Protein AF-A0A174HDQ5-F1 (afdb_monomer_lite)

Structure (mmCIF, N/CA/C/O backbone):
data_AF-A0A174HDQ5-F1
#
_entry.id   AF-A0A174HDQ5-F1
#
loop_
_atom_site.group_PDB
_atom_site.id
_atom_site.type_symbol
_atom_site.label_atom_id
_atom_site.label_alt_id
_atom_site.label_comp_id
_atom_site.label_asym_id
_atom_site.label_entity_id
_atom_site.label_seq_id
_atom_site.pdbx_PDB_ins_code
_atom_site.Cartn_x
_atom_site.Cartn_y
_atom_site.Cartn_z
_atom_site.occupancy
_atom_site.B_iso_or_equiv
_atom_site.auth_seq_id
_atom_site.auth_comp_id
_atom_site.auth_asym_id
_atom_site.auth_atom_id
_atom_site.pdbx_PDB_model_num
ATOM 1 N N . MET A 1 1 ? -9.515 -14.145 -7.973 1.00 45.88 1 MET A N 1
ATOM 2 C CA . MET A 1 1 ? -8.048 -14.203 -7.804 1.00 45.88 1 MET A CA 1
ATOM 3 C C . MET A 1 1 ? -7.759 -13.821 -6.368 1.00 45.88 1 MET A C 1
ATOM 5 O O . MET A 1 1 ? -7.919 -12.653 -6.041 1.00 45.88 1 MET A O 1
ATOM 9 N N . ASP A 1 2 ? -7.389 -14.783 -5.527 1.00 52.47 2 ASP A N 1
ATOM 10 C CA . ASP A 1 2 ? -6.938 -14.489 -4.166 1.00 52.47 2 ASP A CA 1
ATOM 11 C C . ASP A 1 2 ? -5.462 -14.116 -4.219 1.00 52.47 2 ASP A C 1
ATOM 13 O O . ASP A 1 2 ? -4.580 -14.969 -4.315 1.00 52.47 2 ASP A O 1
ATOM 17 N N . PHE A 1 3 ? -5.185 -12.816 -4.225 1.00 63.34 3 PHE A N 1
ATOM 18 C CA . PHE A 1 3 ? -3.820 -12.347 -4.072 1.00 63.34 3 PHE A CA 1
ATOM 19 C C . PHE A 1 3 ? -3.416 -12.489 -2.602 1.00 63.34 3 PHE A C 1
ATOM 21 O O . PHE A 1 3 ? -3.828 -11.695 -1.756 1.00 63.34 3 PHE A O 1
ATOM 28 N N . GLN A 1 4 ? -2.611 -13.502 -2.278 1.00 78.19 4 GLN A N 1
ATOM 29 C CA . GLN A 1 4 ? -2.012 -13.613 -0.948 1.00 78.19 4 GLN A CA 1
ATOM 30 C C . GLN A 1 4 ? -0.838 -12.638 -0.820 1.00 78.19 4 GLN A C 1
ATOM 32 O O . GLN A 1 4 ? 0.319 -13.005 -1.012 1.00 78.19 4 GLN A O 1
ATOM 37 N N . PHE A 1 5 ? -1.144 -11.379 -0.508 1.00 84.88 5 PHE A N 1
ATOM 38 C CA . PHE A 1 5 ? -0.127 -10.381 -0.191 1.00 84.88 5 PHE A CA 1
ATOM 39 C C . PHE A 1 5 ? 0.294 -10.462 1.272 1.00 84.88 5 PHE A C 1
ATOM 41 O O . PHE A 1 5 ? -0.518 -10.608 2.189 1.00 84.88 5 PHE A O 1
ATOM 48 N N . THR A 1 6 ? 1.588 -10.295 1.508 1.00 87.81 6 THR A N 1
ATOM 49 C CA . THR A 1 6 ? 2.127 -10.116 2.851 1.00 87.81 6 THR A CA 1
ATOM 50 C C . THR A 1 6 ? 1.678 -8.775 3.434 1.00 87.81 6 THR A C 1
ATOM 52 O O . THR A 1 6 ? 1.388 -7.808 2.727 1.00 87.81 6 THR A O 1
ATOM 55 N N . ARG A 1 7 ? 1.703 -8.655 4.766 1.00 85.62 7 ARG A N 1
ATOM 56 C C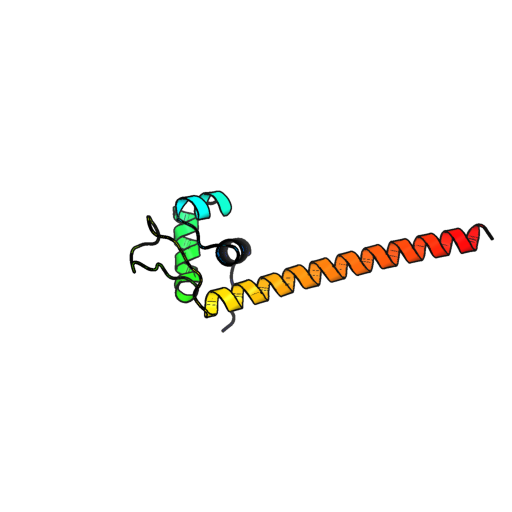A . ARG A 1 7 ? 1.381 -7.392 5.452 1.00 85.62 7 ARG A CA 1
ATOM 57 C C . ARG A 1 7 ? 2.231 -6.210 4.961 1.00 85.62 7 ARG A C 1
ATOM 59 O O . ARG A 1 7 ? 1.728 -5.092 4.890 1.00 85.62 7 ARG A O 1
ATOM 66 N N . ARG A 1 8 ? 3.501 -6.453 4.614 1.00 86.75 8 ARG A N 1
ATOM 67 C CA . ARG A 1 8 ? 4.418 -5.422 4.097 1.00 86.75 8 ARG A CA 1
ATOM 68 C C . ARG A 1 8 ? 4.040 -4.974 2.684 1.00 86.75 8 ARG A C 1
ATOM 70 O O . ARG A 1 8 ? 4.091 -3.781 2.404 1.00 86.75 8 ARG A O 1
ATOM 77 N N . GLU A 1 9 ? 3.633 -5.903 1.823 1.00 89.88 9 GLU A N 1
ATOM 78 C CA . GLU A 1 9 ? 3.123 -5.621 0.471 1.00 89.88 9 GLU A CA 1
ATOM 79 C C . GLU A 1 9 ? 1.841 -4.786 0.539 1.00 89.88 9 GLU A C 1
ATOM 81 O O . GLU A 1 9 ? 1.766 -3.727 -0.079 1.00 89.88 9 GLU A O 1
ATOM 86 N N . LEU A 1 10 ? 0.901 -5.158 1.409 1.00 90.00 10 LEU A N 1
ATOM 87 C CA . LEU A 1 10 ? -0.308 -4.371 1.662 1.00 90.00 10 LEU A CA 1
ATOM 88 C C . LEU A 1 10 ? 0.009 -2.960 2.189 1.00 90.00 10 LEU A C 1
ATOM 90 O O . LEU A 1 10 ? -0.552 -1.976 1.713 1.00 90.00 10 LEU A O 1
ATOM 94 N N . ASP A 1 11 ? 0.951 -2.823 3.127 1.00 89.56 11 ASP A N 1
ATOM 95 C CA . ASP A 1 11 ? 1.397 -1.508 3.610 1.00 89.56 11 ASP A CA 1
ATOM 96 C C . ASP A 1 11 ? 2.054 -0.664 2.506 1.00 89.56 11 ASP A C 1
ATOM 98 O O . ASP A 1 11 ? 1.932 0.565 2.507 1.00 89.56 11 ASP A O 1
ATOM 102 N N . CYS A 1 12 ? 2.755 -1.305 1.570 1.00 90.81 12 CYS A N 1
ATOM 103 C CA . CYS A 1 12 ? 3.334 -0.657 0.398 1.00 90.81 12 CYS A CA 1
ATOM 104 C C . CYS A 1 12 ? 2.235 -0.118 -0.530 1.00 90.81 12 CYS A C 1
ATOM 106 O O . CYS A 1 12 ? 2.253 1.066 -0.874 1.00 90.81 12 CYS A O 1
ATOM 108 N N . LEU A 1 13 ? 1.223 -0.937 -0.837 1.00 91.50 13 LEU A N 1
ATOM 109 C CA . LEU A 1 13 ? 0.057 -0.532 -1.629 1.00 91.50 13 LEU A CA 1
ATOM 110 C C . LEU A 1 13 ? -0.681 0.647 -0.985 1.00 91.50 13 LEU A C 1
ATOM 112 O O . LEU A 1 13 ? -0.970 1.637 -1.652 1.00 91.50 13 LEU A O 1
ATOM 116 N N . LEU A 1 14 ? -0.902 0.614 0.332 1.00 91.31 14 LEU A N 1
ATOM 117 C CA . LEU A 1 14 ? -1.540 1.720 1.057 1.00 91.31 14 LEU A CA 1
ATOM 118 C C . LEU A 1 14 ? -0.738 3.031 0.974 1.00 91.31 14 LEU A C 1
ATOM 120 O O . LEU A 1 14 ? -1.319 4.119 0.915 1.00 91.31 14 LEU A O 1
ATOM 124 N N . LYS A 1 15 ? 0.598 2.957 0.953 1.00 91.25 15 LYS A N 1
ATOM 125 C CA . LYS A 1 15 ? 1.468 4.137 0.796 1.00 91.25 15 LYS A CA 1
ATOM 126 C C . LYS A 1 15 ? 1.422 4.715 -0.610 1.00 91.25 15 LYS A C 1
ATOM 128 O O . LYS A 1 15 ? 1.482 5.942 -0.729 1.00 91.25 15 LYS A O 1
ATOM 133 N N . LEU A 1 16 ? 1.335 3.854 -1.623 1.00 91.31 16 LEU A N 1
ATOM 134 C CA . LEU A 1 16 ? 1.198 4.247 -3.024 1.00 91.31 16 LEU A CA 1
ATOM 135 C C . LEU A 1 16 ? -0.196 4.809 -3.325 1.00 91.31 16 LEU A C 1
ATOM 137 O O . LEU A 1 16 ? -0.296 5.796 -4.048 1.00 91.31 16 LEU A O 1
ATOM 141 N N . ARG A 1 17 ? -1.252 4.280 -2.687 1.00 91.00 17 ARG A N 1
ATOM 142 C CA . ARG A 1 17 ? -2.624 4.805 -2.811 1.00 91.00 17 ARG A CA 1
ATOM 143 C C . ARG A 1 17 ? -2.720 6.272 -2.413 1.00 91.00 17 ARG A C 1
ATOM 145 O O . ARG A 1 17 ? -3.410 7.051 -3.052 1.00 91.00 17 ARG A O 1
ATOM 152 N N . ARG A 1 18 ? -2.025 6.664 -1.339 1.00 86.88 18 ARG A N 1
ATOM 153 C CA . ARG A 1 18 ? -2.033 8.057 -0.861 1.00 86.88 18 ARG A CA 1
ATOM 154 C C . ARG A 1 18 ? -1.420 9.024 -1.867 1.00 86.88 18 ARG A C 1
ATOM 156 O O . ARG A 1 18 ? -1.892 10.146 -1.999 1.00 86.88 18 ARG A O 1
ATOM 163 N N . LYS A 1 19 ? -0.303 8.628 -2.474 1.00 89.94 19 LYS A N 1
ATOM 164 C CA . LYS A 1 19 ? 0.421 9.427 -3.460 1.00 89.94 19 LYS A CA 1
ATOM 165 C C . LYS A 1 19 ? 1.391 8.518 -4.218 1.00 89.94 19 LYS A C 1
ATOM 167 O O . LYS A 1 19 ? 2.063 7.718 -3.561 1.00 89.94 19 LYS A O 1
ATOM 172 N N . PRO A 1 20 ? 1.565 8.718 -5.534 1.00 90.25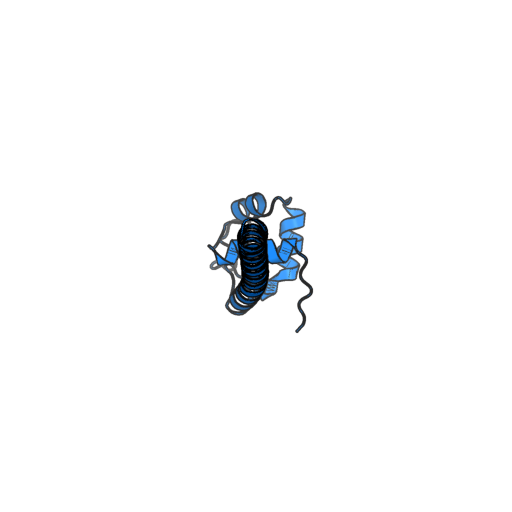 20 PRO A N 1
ATOM 173 C CA . PRO A 1 20 ? 2.679 8.136 -6.274 1.00 90.25 20 PRO A CA 1
ATOM 174 C C . PRO A 1 20 ? 4.024 8.495 -5.634 1.00 90.25 20 PRO A C 1
ATOM 176 O O . PRO A 1 20 ? 4.227 9.629 -5.181 1.00 90.25 20 PRO A O 1
ATOM 179 N N . ARG A 1 21 ? 4.951 7.538 -5.572 1.00 91.69 21 ARG A N 1
ATOM 180 C CA . ARG A 1 21 ? 6.253 7.713 -4.904 1.00 91.69 21 ARG A CA 1
ATOM 181 C C . ARG A 1 21 ? 7.388 7.260 -5.802 1.00 91.69 21 ARG A C 1
ATOM 183 O O . ARG A 1 21 ? 7.233 6.312 -6.561 1.00 91.69 21 ARG A O 1
ATOM 190 N N . SER A 1 22 ? 8.534 7.921 -5.677 1.00 91.12 22 SER A N 1
ATOM 191 C CA . SER A 1 22 ? 9.779 7.425 -6.260 1.00 91.12 22 SER A CA 1
ATOM 192 C C . SER A 1 22 ? 10.255 6.181 -5.512 1.00 91.12 22 SER A C 1
ATOM 194 O O . SER A 1 22 ? 9.881 5.974 -4.350 1.00 91.12 22 SER A O 1
ATOM 196 N N . TRP A 1 23 ? 11.124 5.400 -6.154 1.00 89.06 23 TRP A N 1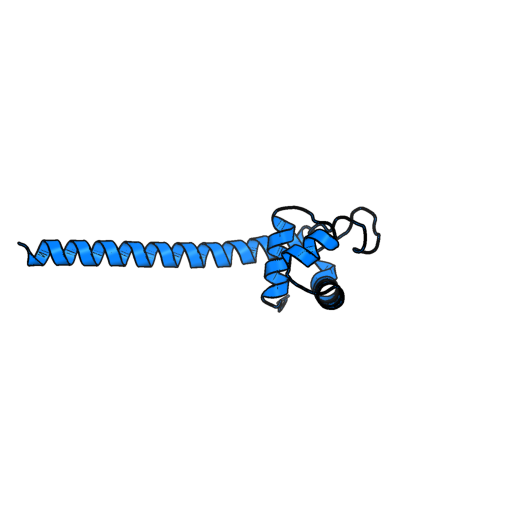
ATOM 197 C CA . TRP A 1 23 ? 11.797 4.247 -5.550 1.00 89.06 23 TRP A CA 1
ATOM 198 C C . TRP A 1 23 ? 12.334 4.532 -4.147 1.00 89.06 23 TRP A C 1
ATOM 200 O O . TRP A 1 23 ? 11.942 3.891 -3.174 1.00 89.06 23 TRP A O 1
ATOM 210 N N . GLU A 1 24 ? 13.183 5.553 -4.021 1.00 88.62 24 GLU A N 1
ATOM 211 C CA . GLU A 1 24 ? 13.842 5.878 -2.757 1.00 88.62 24 GLU A CA 1
ATOM 212 C C . GLU A 1 24 ? 12.846 6.259 -1.662 1.00 88.62 24 GLU A C 1
ATOM 214 O O . GLU A 1 24 ? 12.987 5.851 -0.505 1.00 88.62 24 GLU A O 1
ATOM 219 N N . CYS A 1 25 ? 11.822 7.041 -2.017 1.00 90.25 25 CYS A N 1
ATOM 220 C CA . CYS A 1 25 ? 10.775 7.425 -1.082 1.00 90.25 25 CYS A CA 1
ATOM 221 C C . CYS A 1 25 ? 9.954 6.214 -0.642 1.00 90.25 25 CYS A C 1
ATOM 223 O O . CYS A 1 25 ? 9.580 6.129 0.529 1.00 90.25 25 CYS A O 1
ATOM 225 N N . LEU A 1 26 ? 9.663 5.291 -1.560 1.00 89.81 26 LEU A N 1
ATOM 226 C CA . LEU A 1 26 ? 8.919 4.077 -1.260 1.00 89.81 26 LEU A CA 1
ATOM 227 C C . LEU A 1 26 ? 9.737 3.137 -0.372 1.00 89.81 26 LEU A C 1
ATOM 229 O O . LEU A 1 26 ? 9.215 2.666 0.634 1.00 89.81 26 LEU A O 1
ATOM 233 N N . ARG A 1 27 ? 11.029 2.959 -0.663 1.00 90.25 27 ARG A N 1
ATOM 234 C CA . ARG A 1 27 ? 11.975 2.179 0.146 1.00 90.25 27 ARG A CA 1
ATOM 235 C C . ARG A 1 27 ? 12.045 2.685 1.581 1.00 90.25 27 ARG A C 1
ATOM 237 O O . ARG A 1 27 ? 11.792 1.932 2.522 1.00 90.25 27 ARG A O 1
ATOM 244 N N . LYS A 1 28 ? 12.294 3.991 1.751 1.00 88.81 28 LYS A N 1
ATOM 245 C CA . LYS A 1 28 ? 12.334 4.651 3.068 1.00 88.81 28 LYS A CA 1
ATOM 246 C C . LYS A 1 28 ? 11.004 4.501 3.805 1.00 88.81 28 LYS A C 1
ATOM 248 O O . LYS A 1 28 ? 10.986 4.161 4.985 1.00 88.81 28 LYS A O 1
ATOM 253 N N . ALA A 1 29 ? 9.883 4.711 3.114 1.00 86.56 29 ALA A N 1
ATOM 254 C CA . ALA A 1 29 ? 8.566 4.599 3.727 1.00 86.56 29 ALA A CA 1
ATOM 255 C C . ALA A 1 29 ? 8.241 3.153 4.131 1.00 86.56 29 ALA A C 1
ATOM 257 O O . ALA A 1 29 ? 7.637 2.932 5.180 1.00 86.56 29 ALA A O 1
ATOM 258 N N . SER A 1 30 ? 8.622 2.168 3.319 1.00 85.25 30 SER A N 1
ATOM 259 C CA . SER A 1 30 ? 8.414 0.734 3.552 1.00 85.25 30 SER A CA 1
ATOM 260 C C . SER A 1 30 ? 9.421 0.103 4.510 1.00 85.25 30 SER A C 1
ATOM 262 O O . SER A 1 30 ? 9.190 -1.027 4.927 1.00 85.25 30 SER A O 1
ATOM 264 N N . LYS A 1 31 ? 10.453 0.850 4.938 1.00 87.44 31 LYS A N 1
ATOM 265 C CA . LYS A 1 31 ? 11.497 0.394 5.871 1.00 87.44 31 LYS A CA 1
ATOM 266 C C . LYS A 1 31 ? 12.111 -0.940 5.426 1.00 87.44 31 LYS A C 1
ATOM 268 O O . LYS A 1 31 ? 12.247 -1.864 6.223 1.00 87.44 31 LYS A O 1
ATOM 273 N N . THR A 1 32 ? 12.417 -1.033 4.138 1.00 86.81 32 THR A N 1
ATOM 274 C CA . THR A 1 32 ? 13.015 -2.214 3.508 1.00 86.81 32 THR A CA 1
ATOM 275 C C . THR A 1 32 ? 14.311 -1.823 2.806 1.00 86.81 32 THR A C 1
ATOM 277 O O . THR A 1 32 ? 14.537 -0.642 2.535 1.00 86.81 32 THR A O 1
ATOM 280 N N . ASP A 1 33 ? 15.158 -2.805 2.539 1.00 89.25 33 ASP A N 1
ATOM 281 C CA . ASP A 1 33 ? 16.307 -2.706 1.642 1.00 89.25 33 ASP A CA 1
ATOM 282 C C . ASP A 1 33 ? 15.878 -2.728 0.162 1.00 89.25 33 ASP A C 1
ATOM 284 O O . ASP A 1 33 ? 14.697 -2.898 -0.161 1.00 89.25 33 ASP A O 1
ATOM 288 N N . ASP A 1 34 ? 16.834 -2.497 -0.742 1.00 87.19 34 ASP A N 1
ATOM 289 C CA . ASP A 1 34 ? 16.570 -2.451 -2.185 1.00 87.19 34 ASP A CA 1
ATOM 290 C C . ASP A 1 34 ? 16.053 -3.797 -2.713 1.00 87.19 34 ASP A C 1
ATOM 292 O O . ASP A 1 34 ? 15.070 -3.827 -3.456 1.00 87.19 34 ASP A O 1
ATOM 296 N N . ASP A 1 35 ? 16.638 -4.909 -2.268 1.00 87.62 35 ASP A N 1
ATOM 297 C CA . ASP A 1 35 ? 16.224 -6.256 -2.673 1.00 87.62 35 ASP A CA 1
ATOM 298 C C . ASP A 1 35 ? 14.816 -6.591 -2.182 1.00 87.62 35 ASP A C 1
ATOM 300 O O . ASP A 1 35 ? 13.982 -7.070 -2.955 1.00 87.62 35 ASP A O 1
ATOM 304 N N . GLY A 1 36 ? 14.496 -6.267 -0.927 1.00 88.00 36 GLY A N 1
ATOM 305 C CA . GLY A 1 36 ? 13.153 -6.452 -0.396 1.00 88.00 36 GLY A CA 1
ATOM 306 C C . GLY A 1 36 ? 12.113 -5.634 -1.160 1.00 88.00 36 GLY A C 1
ATOM 307 O O . GLY A 1 36 ? 11.031 -6.148 -1.455 1.00 88.00 36 GLY A O 1
ATOM 308 N N . LEU A 1 37 ? 12.434 -4.394 -1.554 1.00 89.38 37 LEU A N 1
ATOM 309 C CA . LEU A 1 37 ? 11.522 -3.589 -2.367 1.00 89.38 37 LEU A CA 1
ATOM 310 C C . LEU A 1 37 ? 11.338 -4.167 -3.779 1.00 89.38 37 LEU A C 1
ATOM 312 O O . LEU A 1 37 ? 10.204 -4.228 -4.256 1.00 89.38 37 LEU A O 1
ATOM 316 N N . ASN A 1 38 ? 12.417 -4.630 -4.418 1.00 89.81 38 ASN A N 1
ATOM 317 C CA . ASN A 1 38 ? 12.373 -5.296 -5.724 1.00 89.81 38 ASN A CA 1
ATOM 318 C C . ASN A 1 38 ? 11.480 -6.540 -5.694 1.00 89.81 38 ASN A C 1
ATOM 320 O O . ASN A 1 38 ? 10.584 -6.676 -6.528 1.00 89.81 38 ASN A O 1
ATOM 324 N N . ILE A 1 39 ? 11.671 -7.417 -4.705 1.00 89.94 39 ILE A N 1
ATOM 325 C CA . ILE A 1 39 ? 10.874 -8.641 -4.545 1.00 89.94 39 ILE A CA 1
ATOM 326 C C . ILE A 1 39 ? 9.395 -8.295 -4.347 1.00 89.94 39 ILE A C 1
ATOM 328 O O . ILE A 1 39 ? 8.525 -8.881 -4.994 1.00 89.94 39 ILE A O 1
ATOM 332 N N . MET A 1 40 ? 9.100 -7.325 -3.479 1.00 89.94 40 MET A N 1
ATOM 333 C CA . MET A 1 40 ? 7.729 -6.886 -3.221 1.00 89.94 40 MET A CA 1
ATOM 334 C C . MET A 1 40 ? 7.061 -6.335 -4.486 1.00 89.94 40 MET A C 1
ATOM 336 O O . MET A 1 40 ? 5.934 -6.712 -4.804 1.00 89.94 40 MET A O 1
ATOM 340 N N . LEU A 1 41 ? 7.740 -5.452 -5.222 1.00 89.44 41 LEU A N 1
ATOM 341 C CA . LEU A 1 41 ? 7.190 -4.870 -6.445 1.00 89.44 41 LEU A CA 1
ATOM 342 C C . LEU A 1 41 ? 7.044 -5.906 -7.559 1.00 89.44 41 LEU A C 1
ATOM 344 O O . LEU A 1 41 ? 6.043 -5.864 -8.262 1.00 89.44 41 LEU A O 1
ATOM 348 N N . SER A 1 42 ? 7.959 -6.868 -7.673 1.00 89.44 42 SER A N 1
ATOM 349 C CA . SER A 1 42 ? 7.831 -7.982 -8.619 1.00 89.44 42 SER A CA 1
ATOM 350 C C . SER A 1 42 ? 6.591 -8.837 -8.327 1.00 89.44 42 SER A C 1
ATOM 352 O O . SER A 1 42 ? 5.815 -9.140 -9.228 1.00 89.44 42 SER A O 1
ATOM 354 N N . ARG A 1 43 ? 6.308 -9.143 -7.056 1.00 89.19 43 ARG A N 1
ATOM 355 C CA . ARG A 1 43 ? 5.083 -9.875 -6.674 1.00 89.19 43 ARG A CA 1
ATOM 356 C C . ARG A 1 43 ? 3.797 -9.092 -6.937 1.00 89.19 43 ARG A C 1
ATOM 358 O O . ARG A 1 43 ? 2.742 -9.685 -7.143 1.00 89.19 43 ARG A O 1
ATOM 365 N N . MET A 1 44 ? 3.884 -7.766 -6.922 1.00 89.62 44 MET A N 1
ATOM 366 C CA . MET A 1 44 ? 2.770 -6.850 -7.162 1.00 89.62 44 MET A CA 1
ATOM 367 C C . MET A 1 44 ? 2.794 -6.240 -8.568 1.00 89.62 44 MET A C 1
ATOM 369 O O . MET A 1 44 ? 2.098 -5.255 -8.790 1.00 89.62 44 MET A O 1
ATOM 373 N N . GLU A 1 45 ? 3.559 -6.789 -9.516 1.00 88.94 45 GLU A N 1
ATOM 374 C CA . GLU A 1 45 ? 3.799 -6.197 -10.846 1.00 88.94 45 GLU A CA 1
ATOM 375 C C . GLU A 1 45 ? 2.503 -5.797 -11.566 1.00 88.94 45 GLU A C 1
ATOM 377 O O . GLU A 1 45 ? 2.410 -4.734 -12.169 1.00 88.94 45 GLU A O 1
ATOM 382 N N . LYS A 1 46 ? 1.444 -6.599 -11.413 1.00 89.62 46 LYS A N 1
ATOM 383 C CA . LYS A 1 46 ? 0.130 -6.345 -12.022 1.00 89.62 46 LYS A CA 1
ATOM 384 C C . LYS A 1 46 ? -0.680 -5.226 -11.362 1.00 89.62 46 LYS A C 1
ATOM 386 O O . LYS A 1 46 ? -1.787 -4.957 -11.818 1.00 89.62 46 LYS A O 1
ATOM 391 N N . LEU A 1 47 ? -0.195 -4.615 -10.283 1.00 91.62 47 LEU A N 1
ATOM 392 C CA . LEU A 1 47 ? -0.912 -3.607 -9.491 1.00 91.62 47 LEU A CA 1
ATOM 393 C C . LEU A 1 47 ? -0.329 -2.200 -9.627 1.00 91.62 47 LEU A C 1
ATOM 395 O O . LEU A 1 47 ? -0.953 -1.232 -9.190 1.00 91.62 47 LEU A O 1
ATOM 399 N N . TRP A 1 48 ? 0.858 -2.063 -10.209 1.00 92.56 48 TRP A N 1
ATOM 400 C CA . TRP A 1 48 ? 1.523 -0.777 -10.356 1.00 92.56 48 TRP A CA 1
ATOM 401 C C 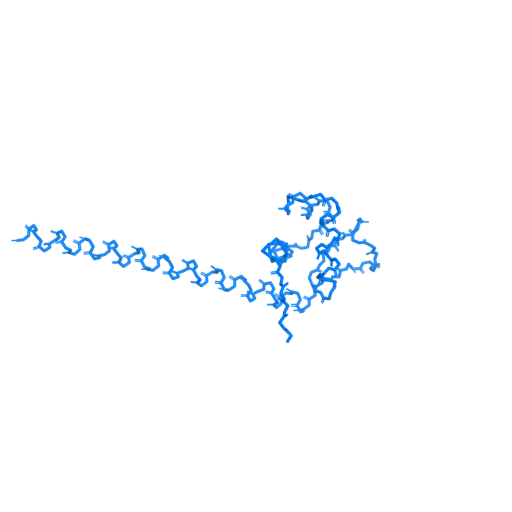. TRP A 1 48 ? 2.046 -0.582 -11.773 1.00 92.56 48 TRP A C 1
ATOM 403 O O . TRP A 1 48 ? 2.113 -1.509 -12.572 1.00 92.56 48 TRP A O 1
ATOM 413 N N . TYR A 1 49 ? 2.375 0.661 -12.098 1.00 91.75 49 TYR A N 1
ATOM 414 C CA . TYR A 1 49 ? 3.034 1.027 -13.340 1.00 91.75 49 TYR A CA 1
ATOM 415 C C . TYR A 1 49 ? 3.933 2.246 -13.121 1.00 91.75 49 TYR A C 1
ATOM 417 O O . TYR A 1 49 ? 3.760 3.014 -12.169 1.00 91.75 49 TYR A O 1
ATOM 425 N N . THR A 1 50 ? 4.894 2.437 -14.016 1.00 90.31 50 THR A N 1
ATOM 426 C CA . THR A 1 50 ? 5.650 3.684 -14.162 1.00 90.31 50 THR A CA 1
ATOM 427 C C . THR A 1 50 ? 5.159 4.390 -15.418 1.00 90.31 50 THR A C 1
ATOM 429 O O . THR A 1 50 ? 4.937 3.758 -16.449 1.00 90.31 50 THR A O 1
ATOM 432 N N . LYS A 1 51 ? 4.967 5.713 -15.360 1.00 82.94 51 LYS A N 1
ATOM 433 C CA . LYS A 1 51 ? 4.506 6.477 -16.535 1.00 82.94 51 LYS A CA 1
ATOM 434 C C . LYS A 1 51 ? 5.480 6.400 -17.709 1.00 82.94 51 LYS A C 1
ATOM 436 O O . LYS A 1 51 ? 5.053 6.410 -18.855 1.00 82.94 51 LYS A O 1
ATOM 441 N N . ASP A 1 52 ? 6.769 6.294 -17.408 1.00 79.44 52 ASP A N 1
ATOM 442 C CA . ASP A 1 52 ? 7.829 6.297 -18.414 1.00 79.44 52 ASP A CA 1
ATOM 443 C C . ASP A 1 52 ? 8.089 4.906 -19.014 1.00 79.44 52 ASP A C 1
ATOM 445 O O . ASP A 1 52 ? 8.994 4.765 -19.833 1.00 79.44 52 ASP A O 1
ATOM 449 N N . GLY A 1 53 ? 7.390 3.859 -18.547 1.00 72.44 53 GLY A N 1
ATOM 450 C CA . GLY A 1 53 ? 7.693 2.460 -18.889 1.00 72.44 53 GLY A CA 1
ATOM 451 C C . GLY A 1 53 ? 9.094 2.004 -18.457 1.00 72.44 53 GLY A C 1
ATOM 452 O O . GLY A 1 53 ? 9.544 0.921 -18.822 1.00 72.44 53 GLY A O 1
ATOM 453 N N . LYS A 1 54 ? 9.805 2.843 -17.697 1.00 77.00 54 LYS A N 1
ATOM 454 C CA . LYS A 1 54 ? 11.145 2.580 -17.181 1.00 77.00 54 LYS A CA 1
ATOM 455 C C . LYS A 1 54 ? 11.075 1.740 -15.919 1.00 77.00 54 LYS A C 1
ATOM 457 O O . LYS A 1 54 ? 10.050 1.698 -15.230 1.00 77.00 54 LYS A O 1
ATOM 462 N N . ALA A 1 55 ? 12.206 1.116 -15.604 1.00 75.88 55 ALA A N 1
ATOM 463 C CA . ALA A 1 55 ? 12.402 0.437 -14.338 1.00 75.88 55 ALA A CA 1
ATOM 464 C C . ALA A 1 55 ? 11.991 1.352 -13.165 1.00 75.88 55 ALA A C 1
ATOM 466 O O . ALA A 1 55 ? 12.185 2.569 -13.222 1.00 75.88 55 ALA A O 1
ATOM 467 N N . PRO A 1 56 ? 11.440 0.783 -12.085 1.00 75.38 56 PRO A N 1
ATOM 468 C CA . PRO A 1 56 ? 10.966 1.565 -10.949 1.00 75.38 56 PRO A CA 1
ATOM 469 C C . PRO A 1 56 ? 12.107 2.347 -10.264 1.00 75.38 56 PRO A C 1
ATOM 471 O O . PRO A 1 56 ? 11.851 3.394 -9.668 1.00 75.38 56 PRO A O 1
ATOM 474 N N . ASN A 1 57 ? 13.365 1.918 -10.439 1.00 76.06 57 ASN A N 1
ATOM 475 C CA . ASN A 1 57 ? 14.580 2.644 -10.058 1.00 76.06 57 ASN A CA 1
ATOM 476 C C . ASN A 1 57 ? 14.755 3.922 -10.896 1.00 76.06 57 ASN A C 1
ATOM 478 O O . ASN A 1 57 ? 15.357 3.904 -11.966 1.00 76.06 57 ASN A O 1
ATOM 482 N N . GLY A 1 58 ? 14.233 5.040 -10.390 1.00 74.25 58 GLY A N 1
ATOM 483 C CA . GLY A 1 58 ? 14.368 6.367 -11.006 1.00 74.25 58 GLY A CA 1
ATOM 484 C C . GLY A 1 58 ? 13.065 6.958 -11.546 1.00 74.25 58 GLY A C 1
ATOM 485 O O . GLY A 1 58 ? 13.049 8.129 -11.916 1.00 74.25 58 GLY A O 1
ATOM 486 N N . SER A 1 59 ? 11.966 6.200 -11.523 1.00 82.56 59 SER A N 1
ATOM 487 C CA . SER A 1 59 ? 10.640 6.676 -11.934 1.00 82.56 59 SER A CA 1
ATOM 488 C C . SER A 1 59 ? 9.665 6.757 -10.757 1.00 82.56 59 SER A C 1
ATOM 490 O O . SER A 1 59 ? 9.874 6.193 -9.678 1.00 82.56 59 SER A O 1
ATOM 492 N N . LEU A 1 60 ? 8.575 7.500 -10.961 1.00 89.75 60 LEU A N 1
ATOM 493 C CA . LEU A 1 60 ? 7.441 7.499 -10.044 1.00 89.75 60 LEU A CA 1
ATOM 494 C C . LEU A 1 60 ? 6.624 6.224 -10.247 1.00 89.75 60 LEU A C 1
ATOM 496 O O . LEU A 1 60 ? 6.216 5.903 -11.363 1.00 89.75 60 LEU A O 1
ATOM 500 N N . ILE A 1 61 ? 6.377 5.522 -9.147 1.00 92.00 61 ILE A N 1
ATOM 501 C CA . ILE A 1 61 ? 5.569 4.311 -9.100 1.00 92.00 61 ILE A CA 1
ATOM 502 C C . ILE A 1 61 ? 4.131 4.729 -8.797 1.00 92.00 61 ILE A C 1
ATOM 504 O O . ILE A 1 61 ? 3.857 5.383 -7.783 1.00 92.00 61 ILE A O 1
ATOM 508 N N . HIS A 1 62 ? 3.223 4.356 -9.691 1.00 92.62 62 HIS A N 1
ATOM 509 C CA . HIS A 1 62 ? 1.789 4.609 -9.615 1.00 92.62 62 HIS A CA 1
ATOM 510 C C . HIS A 1 62 ? 1.042 3.291 -9.426 1.00 92.62 62 HIS A C 1
ATOM 512 O O . HIS A 1 62 ? 1.475 2.269 -9.948 1.00 92.62 62 HIS A O 1
ATOM 518 N N . LEU A 1 63 ? -0.090 3.302 -8.723 1.00 92.94 63 LEU A N 1
ATOM 519 C CA . LEU A 1 63 ? -1.014 2.167 -8.763 1.00 92.94 63 LEU A CA 1
ATOM 520 C C . LEU A 1 63 ? -1.835 2.237 -10.047 1.00 92.94 63 LEU A C 1
ATOM 522 O O . LEU A 1 63 ? -2.249 3.321 -10.450 1.00 92.94 63 LEU A O 1
ATOM 526 N N . ASN A 1 64 ? -2.070 1.092 -10.682 1.00 92.88 64 ASN A N 1
ATOM 527 C CA . ASN A 1 64 ? -3.085 0.996 -11.728 1.00 92.88 64 ASN A CA 1
ATOM 528 C C . ASN A 1 64 ? -4.476 0.809 -11.097 1.00 92.88 64 ASN A C 1
ATOM 530 O O . ASN A 1 64 ? -4.602 0.665 -9.882 1.00 92.88 64 ASN A O 1
ATOM 534 N N . GLN A 1 65 ? -5.524 0.757 -11.919 1.00 91.38 65 GLN A N 1
ATOM 535 C CA . GLN A 1 65 ? -6.905 0.630 -11.439 1.00 91.38 65 GLN A CA 1
ATOM 536 C C . GLN A 1 65 ? -7.130 -0.608 -10.545 1.00 91.38 65 GLN A C 1
ATOM 538 O O . GLN A 1 65 ? -7.858 -0.542 -9.552 1.00 91.38 65 GLN A O 1
ATOM 543 N N . ILE A 1 66 ? -6.472 -1.732 -10.853 1.00 90.25 66 ILE A N 1
ATOM 544 C CA . ILE A 1 66 ? -6.548 -2.953 -10.036 1.00 90.25 66 ILE A CA 1
ATOM 545 C C . ILE A 1 66 ? -5.837 -2.728 -8.697 1.00 90.25 66 ILE A C 1
ATOM 547 O O . ILE A 1 66 ? -6.397 -3.033 -7.647 1.00 90.25 66 ILE A O 1
ATOM 551 N N . GLY A 1 67 ? -4.635 -2.150 -8.712 1.00 90.25 67 GLY A N 1
ATOM 552 C CA . GLY A 1 67 ? -3.875 -1.818 -7.510 1.00 90.25 67 GLY A CA 1
ATOM 553 C C . GLY A 1 67 ? -4.596 -0.832 -6.602 1.00 90.25 67 GLY A C 1
ATOM 554 O O . GLY A 1 67 ? -4.598 -1.023 -5.389 1.00 90.25 67 GLY A O 1
ATOM 555 N N . GLU A 1 68 ? -5.257 0.178 -7.167 1.00 91.81 68 GLU A N 1
ATOM 556 C CA . GLU A 1 68 ? -6.098 1.110 -6.413 1.00 91.81 68 GLU A CA 1
ATOM 557 C C . GLU A 1 68 ? -7.280 0.393 -5.763 1.00 91.81 68 GLU A C 1
ATOM 559 O O . GLU A 1 68 ? -7.516 0.584 -4.572 1.00 91.81 68 GLU A O 1
ATOM 564 N N . THR A 1 69 ? -7.959 -0.492 -6.498 1.00 90.44 69 THR A N 1
ATOM 565 C CA . THR A 1 69 ? -9.077 -1.290 -5.970 1.00 90.44 69 THR A CA 1
ATOM 566 C C . THR A 1 69 ? -8.624 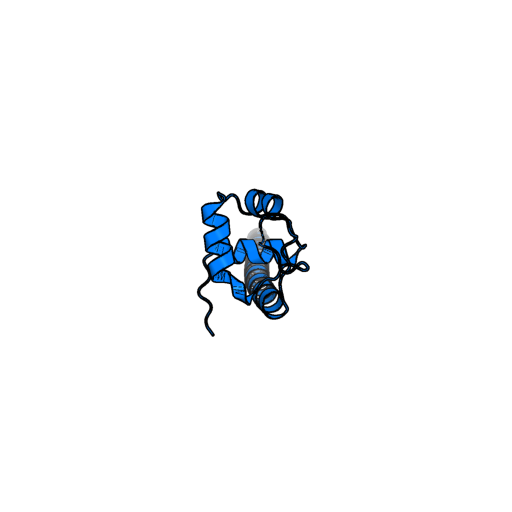-2.183 -4.813 1.00 90.44 69 THR A C 1
ATOM 568 O O . THR A 1 69 ? -9.254 -2.202 -3.757 1.00 90.44 69 THR A O 1
ATOM 571 N N . VAL A 1 70 ? -7.493 -2.879 -4.966 1.00 90.19 70 VAL A N 1
ATOM 572 C CA . VAL A 1 70 ? -6.916 -3.734 -3.914 1.00 90.19 70 VAL A CA 1
ATOM 573 C C . VAL A 1 70 ? -6.494 -2.903 -2.699 1.00 90.19 70 VAL A C 1
ATOM 575 O O . VAL A 1 70 ? -6.784 -3.269 -1.559 1.00 90.19 70 VAL A O 1
ATOM 578 N N . ALA A 1 71 ? -5.833 -1.764 -2.918 1.00 90.94 71 ALA A N 1
ATOM 579 C CA . ALA A 1 71 ? -5.399 -0.882 -1.839 1.00 90.94 71 ALA A CA 1
ATOM 580 C C . ALA A 1 71 ? -6.580 -0.221 -1.110 1.00 90.94 71 ALA A C 1
ATOM 582 O O . ALA A 1 71 ? -6.478 0.072 0.084 1.00 90.94 71 ALA A O 1
ATOM 583 N N . GLN A 1 72 ? -7.679 0.039 -1.817 1.00 87.44 72 GLN A N 1
ATOM 584 C CA . GLN A 1 72 ? -8.909 0.567 -1.244 1.00 87.44 72 GLN A CA 1
ATOM 585 C C . GLN A 1 72 ? -9.618 -0.504 -0.409 1.00 87.44 72 GLN A C 1
ATOM 587 O O . GLN A 1 72 ? -9.893 -0.253 0.759 1.00 87.44 72 GLN A O 1
ATOM 592 N N . ALA A 1 73 ? -9.778 -1.721 -0.936 1.00 87.81 73 ALA A N 1
ATOM 593 C CA . ALA A 1 73 ? -10.372 -2.836 -0.199 1.00 87.81 73 ALA A CA 1
ATOM 594 C C . ALA A 1 73 ? -9.623 -3.135 1.114 1.00 87.81 73 ALA A C 1
ATOM 596 O O . ALA A 1 73 ? -10.240 -3.302 2.165 1.00 87.81 73 ALA A O 1
ATOM 597 N N . GLU A 1 74 ? -8.285 -3.138 1.093 1.00 88.50 74 GLU A N 1
ATOM 598 C CA . GLU A 1 74 ? -7.495 -3.340 2.315 1.00 88.50 74 GLU A CA 1
ATOM 599 C C . GLU A 1 74 ? -7.607 -2.160 3.291 1.00 88.50 74 GLU A C 1
ATOM 601 O O . GLU A 1 74 ? -7.560 -2.345 4.509 1.00 88.50 74 GLU A O 1
ATOM 606 N N . PHE A 1 75 ? -7.747 -0.936 2.785 1.00 87.38 75 PHE A N 1
ATOM 607 C CA . PHE A 1 75 ? -7.964 0.219 3.645 1.00 87.38 75 PHE A CA 1
ATOM 608 C C . PHE A 1 75 ? -9.316 0.180 4.324 1.00 87.38 75 PHE A C 1
ATOM 610 O O . PHE A 1 75 ? -9.362 0.392 5.531 1.00 87.38 75 PHE A O 1
ATOM 617 N N . ASP A 1 76 ? -10.370 -0.127 3.577 1.00 83.88 76 ASP A N 1
ATOM 618 C CA . ASP A 1 76 ? -11.722 -0.233 4.107 1.00 83.88 76 ASP A CA 1
ATOM 619 C C . ASP A 1 76 ? -11.780 -1.349 5.150 1.00 83.88 76 ASP A C 1
ATOM 621 O O . ASP A 1 76 ? -12.243 -1.118 6.261 1.00 83.88 76 ASP A O 1
ATOM 625 N N . ARG A 1 77 ? -11.148 -2.500 4.886 1.00 83.69 77 ARG A N 1
ATOM 626 C CA . ARG A 1 77 ? -11.007 -3.589 5.866 1.00 83.69 77 ARG A CA 1
ATOM 627 C C . ARG A 1 77 ? -10.317 -3.142 7.161 1.00 83.69 77 ARG A C 1
ATOM 629 O O . ARG A 1 77 ? -10.722 -3.529 8.258 1.00 83.69 77 ARG A O 1
ATOM 636 N N . ARG A 1 78 ? -9.246 -2.345 7.065 1.00 82.81 78 ARG A N 1
ATOM 637 C CA . ARG A 1 78 ? -8.524 -1.827 8.244 1.00 82.81 78 ARG A CA 1
ATOM 638 C C . ARG A 1 78 ? -9.294 -0.727 8.964 1.00 82.81 78 ARG A C 1
ATOM 640 O O . ARG A 1 78 ? -9.231 -0.656 10.191 1.00 82.81 78 ARG A O 1
ATOM 647 N N . PHE A 1 79 ? -9.970 0.133 8.215 1.00 78.69 79 PHE A N 1
ATOM 648 C CA . PHE A 1 79 ? -10.757 1.233 8.745 1.00 78.69 79 PHE A CA 1
ATOM 649 C C . PHE A 1 79 ? -12.001 0.716 9.466 1.00 78.69 79 PHE A C 1
ATOM 651 O O . PHE A 1 79 ? -12.255 1.128 10.591 1.00 78.69 79 PHE A O 1
ATOM 658 N N . ASP A 1 80 ? -12.702 -0.252 8.883 1.00 73.25 80 ASP A N 1
ATOM 659 C CA . ASP A 1 80 ? -13.872 -0.899 9.477 1.00 73.25 80 ASP A CA 1
ATOM 660 C C . ASP A 1 80 ? -13.516 -1.633 10.779 1.00 73.25 80 ASP A C 1
ATOM 662 O O . ASP A 1 80 ? -14.148 -1.443 11.822 1.00 73.25 80 ASP A O 1
ATOM 666 N N . MET A 1 81 ? -12.398 -2.370 10.788 1.00 74.56 81 MET A N 1
ATOM 667 C CA . MET A 1 81 ? -11.886 -2.977 12.020 1.00 74.56 81 MET A CA 1
ATOM 668 C C . MET A 1 81 ? -11.507 -1.922 13.076 1.00 74.56 81 MET A C 1
ATOM 670 O O . MET A 1 81 ? -11.717 -2.147 14.271 1.00 74.56 81 MET A O 1
ATOM 674 N N . TYR A 1 82 ? -10.946 -0.777 12.673 1.00 73.19 82 TYR A N 1
ATOM 675 C CA . TYR A 1 82 ? -10.651 0.324 13.594 1.00 73.19 82 TYR A CA 1
ATOM 676 C C . TYR A 1 82 ? -11.934 0.939 14.166 1.00 73.19 82 TYR A C 1
ATOM 678 O O . TYR A 1 82 ? -12.047 1.080 15.383 1.00 73.19 82 TYR A O 1
ATOM 686 N N . PHE A 1 83 ? -12.916 1.236 13.318 1.00 72.94 83 PHE A N 1
ATOM 687 C CA . PHE A 1 83 ? -14.195 1.812 13.719 1.00 72.94 83 PHE A CA 1
ATOM 688 C C . PHE A 1 83 ? -14.954 0.885 14.672 1.00 72.94 83 PHE A C 1
ATOM 690 O O . PHE A 1 83 ? -15.376 1.313 15.744 1.00 72.94 83 PHE A O 1
ATOM 697 N N . THR A 1 84 ? -15.014 -0.409 14.358 1.00 74.12 84 THR A N 1
ATOM 698 C CA . THR A 1 84 ? -15.623 -1.428 15.226 1.00 74.12 84 THR A CA 1
ATOM 699 C C . THR A 1 84 ? -14.979 -1.452 16.616 1.00 74.12 84 THR A C 1
ATOM 701 O O . THR A 1 84 ? -15.677 -1.504 17.629 1.00 74.12 84 THR A O 1
ATOM 704 N N . ARG A 1 85 ? -13.644 -1.352 16.700 1.00 75.62 85 ARG A N 1
ATOM 705 C CA . ARG A 1 85 ? -12.933 -1.276 17.990 1.00 75.62 85 ARG A CA 1
ATOM 706 C C . ARG A 1 85 ? -13.260 -0.003 18.765 1.00 75.62 85 ARG A C 1
ATOM 708 O O . ARG A 1 85 ? -13.439 -0.073 19.977 1.00 75.62 85 ARG A O 1
ATOM 715 N N . VAL A 1 86 ? -13.336 1.141 18.088 1.00 78.69 86 VAL A N 1
ATOM 716 C CA . VAL A 1 86 ? -13.695 2.420 18.720 1.00 78.69 86 VAL A CA 1
ATOM 717 C C . VAL A 1 86 ? -15.117 2.362 19.274 1.00 78.69 86 VAL A C 1
ATOM 719 O O . VAL A 1 86 ? -15.319 2.706 20.435 1.00 78.69 86 VAL A O 1
ATOM 722 N N . MET A 1 87 ? -16.069 1.842 18.496 1.00 76.44 87 MET A N 1
ATOM 723 C CA . MET A 1 87 ? -17.461 1.682 18.924 1.00 76.44 87 MET A CA 1
ATOM 724 C C . MET A 1 87 ? -17.588 0.751 20.137 1.00 76.44 87 MET A C 1
ATOM 726 O O . MET A 1 87 ? -18.312 1.061 21.085 1.00 76.44 87 MET A O 1
ATOM 730 N N . ALA A 1 88 ? -16.838 -0.356 20.156 1.00 81.38 88 ALA A N 1
ATOM 731 C CA . ALA A 1 88 ? -16.802 -1.269 21.297 1.00 81.38 88 ALA A CA 1
ATOM 732 C C . ALA A 1 88 ? -16.238 -0.600 22.565 1.00 81.38 88 ALA A C 1
ATOM 734 O O . ALA A 1 88 ? -16.805 -0.751 23.646 1.00 81.38 88 ALA A O 1
ATOM 735 N N . LEU A 1 89 ? -15.158 0.182 22.441 1.00 84.31 89 LEU A N 1
ATOM 736 C CA . LEU A 1 89 ? -14.585 0.932 23.564 1.00 84.31 89 LEU A CA 1
ATOM 737 C C . LEU A 1 89 ? -15.543 2.011 24.081 1.00 84.31 89 LEU A C 1
ATOM 739 O O . LEU A 1 89 ? -15.708 2.143 25.293 1.00 84.31 89 LEU A O 1
ATOM 743 N N . SER A 1 90 ? -16.212 2.751 23.192 1.00 82.44 90 SER A N 1
ATOM 744 C CA . SER A 1 90 ? -17.213 3.737 23.611 1.00 82.44 90 SER A CA 1
ATOM 745 C C . SER A 1 90 ? -18.404 3.084 24.310 1.00 82.44 90 SER A C 1
ATOM 747 O O . SER A 1 90 ? -18.857 3.595 25.330 1.00 82.44 90 SER A O 1
ATOM 749 N N . ALA A 1 91 ? -18.873 1.930 23.826 1.00 85.69 91 ALA A N 1
ATOM 750 C CA . ALA A 1 91 ? -19.957 1.192 24.470 1.00 85.69 91 ALA A CA 1
ATOM 751 C C . ALA A 1 91 ? -19.560 0.715 25.877 1.00 85.69 91 ALA A C 1
ATOM 753 O O . ALA A 1 91 ? -20.351 0.824 26.813 1.00 85.69 91 ALA A O 1
ATOM 754 N N . LEU A 1 92 ? -18.316 0.258 26.050 1.00 87.62 92 LEU A N 1
ATOM 755 C CA . LEU A 1 92 ? -17.785 -0.136 27.354 1.00 87.62 92 LEU A CA 1
ATOM 756 C C . LEU A 1 92 ? -17.730 1.049 28.332 1.00 87.62 92 LEU A C 1
ATOM 758 O O . LEU A 1 92 ? -18.153 0.915 29.479 1.00 87.62 92 LEU A O 1
ATOM 762 N N . LEU A 1 93 ? -17.277 2.222 27.875 1.00 88.88 93 LEU A N 1
ATOM 763 C CA . LEU A 1 93 ? -17.255 3.444 28.688 1.00 88.88 93 LEU A CA 1
ATOM 764 C C . LEU A 1 93 ? -18.661 3.874 29.122 1.00 88.88 93 LEU A C 1
ATOM 766 O O . LEU A 1 93 ? -18.863 4.197 30.293 1.00 88.88 93 LEU A O 1
ATOM 770 N N . VAL A 1 94 ? -19.637 3.830 28.209 1.00 88.31 94 VAL A N 1
ATOM 771 C CA . VAL A 1 94 ? -21.045 4.113 28.530 1.00 88.31 94 VAL A CA 1
ATOM 772 C C . VAL A 1 94 ? -21.567 3.116 29.564 1.00 88.31 94 VAL A C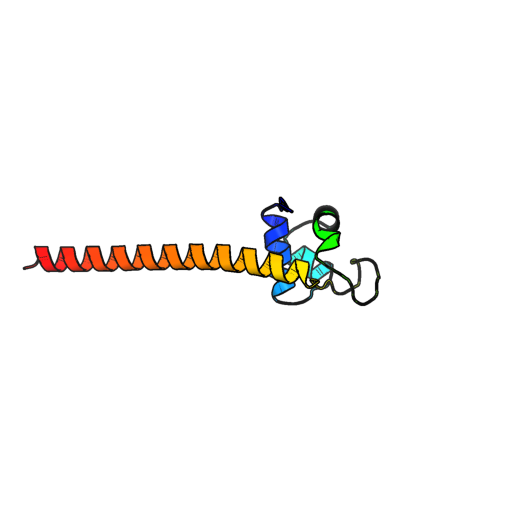 1
ATOM 774 O O . VAL A 1 94 ? -22.165 3.528 30.554 1.00 88.31 94 VAL A O 1
ATOM 777 N N . SER A 1 95 ? -21.277 1.823 29.399 1.00 87.31 95 SER A N 1
ATOM 778 C CA . SER A 1 95 ? -21.721 0.787 30.335 1.00 87.31 95 SER A CA 1
ATOM 779 C C . SER A 1 95 ? -21.143 0.974 31.743 1.00 87.31 95 SER A C 1
ATOM 781 O O . SER A 1 95 ? -21.863 0.795 32.724 1.00 87.31 95 SER A O 1
ATOM 783 N N . ILE A 1 96 ? -19.868 1.362 31.864 1.00 88.31 96 ILE A N 1
ATOM 784 C CA . ILE A 1 96 ? -19.233 1.655 33.160 1.00 88.31 96 ILE A CA 1
ATOM 785 C C . ILE A 1 96 ? -19.865 2.895 33.800 1.00 88.31 96 ILE A C 1
ATOM 787 O O . ILE A 1 96 ? -20.192 2.873 34.986 1.00 88.31 96 ILE A O 1
ATOM 791 N N . ALA A 1 97 ? -20.078 3.963 33.027 1.00 85.75 97 ALA A N 1
ATOM 792 C CA . ALA A 1 97 ? -20.711 5.180 33.528 1.00 85.75 97 ALA A CA 1
ATOM 793 C C . ALA A 1 97 ? -22.136 4.908 34.040 1.00 85.75 97 ALA A C 1
ATOM 795 O O . ALA A 1 97 ? -22.487 5.342 35.138 1.00 85.75 97 ALA A O 1
ATOM 796 N N . SER A 1 98 ? -22.931 4.135 33.293 1.00 83.25 98 SER A N 1
ATOM 797 C CA . SER A 1 98 ? -24.268 3.706 33.715 1.00 83.25 98 SER A CA 1
ATOM 798 C C . SER A 1 98 ? -24.235 2.855 34.986 1.00 83.25 98 SER A C 1
ATOM 800 O O . SER A 1 98 ? -25.076 3.048 35.861 1.00 83.25 98 SER A O 1
ATOM 802 N N . PHE A 1 99 ? -23.259 1.953 35.122 1.00 85.44 99 PHE A N 1
ATOM 803 C CA . PHE A 1 99 ? -23.097 1.143 36.329 1.00 85.44 99 PHE A CA 1
ATOM 804 C C . PHE A 1 99 ? -22.783 2.002 37.562 1.00 85.44 99 PHE A C 1
ATOM 806 O O . PHE A 1 99 ? -23.445 1.862 38.586 1.00 85.44 99 PHE A O 1
ATOM 813 N N . ILE A 1 100 ? -21.842 2.946 37.456 1.00 85.31 100 ILE A N 1
ATOM 814 C CA . ILE A 1 100 ? -21.502 3.865 38.556 1.00 85.31 100 ILE A CA 1
ATOM 815 C C . ILE A 1 100 ? -22.730 4.686 38.970 1.00 85.31 100 ILE A C 1
ATOM 817 O O . ILE A 1 100 ? -23.053 4.755 40.153 1.00 85.31 100 ILE A O 1
ATOM 821 N N . LEU A 1 101 ? -23.459 5.254 38.005 1.00 83.50 101 LEU A N 1
ATOM 822 C CA . LEU A 1 101 ? -24.703 5.990 38.261 1.00 83.50 101 LEU A CA 1
ATOM 823 C C . LEU A 1 101 ? -25.784 5.135 38.936 1.00 83.50 101 LEU A C 1
ATOM 825 O O . LEU A 1 101 ? -26.578 5.673 39.701 1.00 83.50 101 LEU A O 1
ATOM 829 N N . SER A 1 102 ? -25.826 3.831 38.656 1.00 81.06 102 SER A N 1
ATOM 830 C CA . SER A 1 102 ? -26.774 2.901 39.275 1.00 81.06 102 SER A CA 1
ATOM 831 C C . SER A 1 102 ? -26.390 2.489 40.696 1.00 81.06 102 SER A C 1
ATOM 833 O O . SER A 1 102 ? -27.277 2.104 41.444 1.00 81.06 102 SER A O 1
ATOM 835 N N . VAL A 1 103 ? -25.102 2.503 41.046 1.00 79.56 103 VAL A N 1
ATOM 836 C CA . VAL A 1 103 ? -24.601 2.114 42.380 1.00 79.56 103 VAL A CA 1
ATOM 837 C C . VAL A 1 103 ? -24.564 3.302 43.343 1.00 79.56 103 VAL A C 1
ATOM 839 O O . VAL A 1 103 ? -24.678 3.128 44.550 1.00 79.56 103 VAL A O 1
ATOM 842 N N . VAL A 1 104 ? -24.378 4.515 42.818 1.00 74.56 104 VAL A N 1
ATOM 843 C CA . VAL A 1 104 ? -24.346 5.760 43.607 1.00 74.56 104 VAL A CA 1
ATOM 844 C C . VAL A 1 104 ? -25.761 6.277 43.932 1.00 74.56 104 VAL A C 1
ATOM 846 O O . VAL A 1 104 ? -25.909 7.191 44.742 1.00 74.56 104 VAL A O 1
ATOM 849 N N . LYS A 1 105 ? -26.796 5.698 43.317 1.00 53.25 105 LYS A N 1
ATOM 850 C CA . LYS A 1 105 ? -28.209 5.949 43.626 1.00 53.25 105 LYS A CA 1
ATOM 851 C C . LYS A 1 105 ? -28.713 4.981 44.687 1.00 53.25 105 LYS A C 1
ATOM 853 O O . LYS A 1 105 ? -29.510 5.443 45.529 1.00 53.25 105 LYS A O 1
#

pLDDT: mean 84.8, std 8.39, range [45.88, 92.94]

Secondary structure (DSSP, 8-state):
------HHHHHHHHHHHHS-EEHHHHHHHHT--HHHHHHHHHHTGGGEEETTSS-STTSEEEE-HHHHHHHHHHHHHHHHHHHHHHHHHHHHHHHHHHHHHHH--

Foldseek 3Di:
DDLPDDPLLLQLLLVQLVDFDQPVRSCVSSVHDSVVSVVSCVSVVVFWAFPVNDDSHPTTIHGDPVSNVSNVVVVCVVVVVVVVVVVVVVVVVVVVVVVVVVVVD

Organism: Flavonifractor plautii (NCBI:txid292800)

Radius of gyration: 20.26 Å; chains: 1; bounding box: 45×24×62 Å

Sequence (105 aa):
MDFQFTRRELDCLLKLRRKPRSWECLRKASKTDDDGLNIMLSRMEKLWYTKDGKAPNGSLIHLNQIGETVAQAEFDRRFDMYFTRVMALSALLVSIASFILSVVK